Protein AF-A0A645J8S9-F1 (afdb_monomer_lite)

Structure (mmCIF, N/CA/C/O backbone):
data_AF-A0A645J8S9-F1
#
_entry.id   AF-A0A645J8S9-F1
#
loop_
_atom_site.group_PDB
_atom_site.id
_atom_site.type_symbol
_atom_site.label_atom_id
_atom_site.label_alt_id
_atom_site.label_comp_id
_atom_site.label_asym_id
_atom_site.label_entity_id
_atom_site.label_seq_id
_atom_site.pdbx_PDB_ins_code
_atom_site.Cartn_x
_atom_site.Cartn_y
_atom_site.Cartn_z
_atom_site.occupancy
_atom_site.B_iso_or_equiv
_atom_site.auth_seq_id
_atom_site.auth_comp_id
_atom_site.auth_asym_id
_atom_site.auth_atom_id
_atom_site.pdbx_PDB_model_num
ATOM 1 N N . MET A 1 1 ? 27.504 -17.599 -32.766 1.00 71.94 1 MET A N 1
ATOM 2 C CA . MET A 1 1 ? 26.890 -17.033 -31.546 1.00 71.94 1 MET A CA 1
A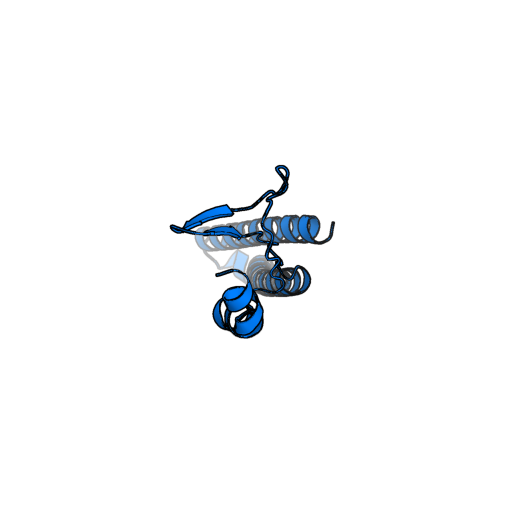TOM 3 C C . MET A 1 1 ? 26.518 -15.543 -31.628 1.00 71.94 1 MET A C 1
ATOM 5 O O . MET A 1 1 ? 25.329 -15.256 -31.605 1.00 71.94 1 MET A O 1
ATOM 9 N N . ARG A 1 2 ? 27.446 -14.566 -31.735 1.00 75.31 2 ARG A N 1
ATOM 10 C CA . ARG A 1 2 ? 27.079 -13.119 -31.719 1.00 75.31 2 ARG A CA 1
ATOM 11 C C . ARG A 1 2 ? 26.103 -12.720 -32.836 1.00 75.31 2 ARG A C 1
ATOM 13 O O . ARG A 1 2 ? 25.119 -12.031 -32.572 1.00 75.31 2 ARG A O 1
ATOM 20 N N . ASP A 1 3 ? 26.346 -13.176 -34.060 1.00 81.38 3 ASP A N 1
ATOM 21 C CA . ASP A 1 3 ? 25.482 -12.865 -35.208 1.00 81.38 3 ASP A CA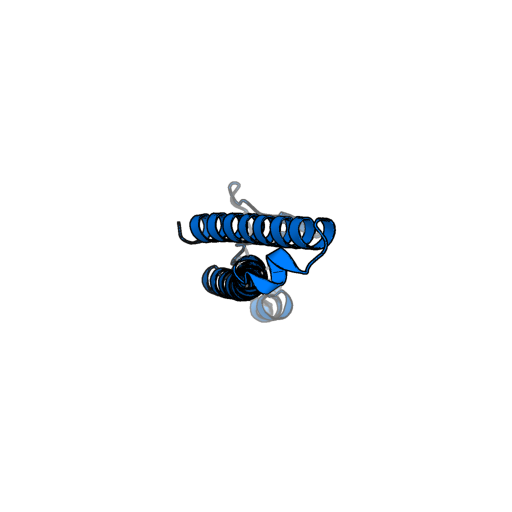 1
ATOM 22 C C . ASP A 1 3 ? 24.109 -13.537 -35.103 1.00 81.38 3 ASP A C 1
ATOM 24 O O . ASP A 1 3 ? 23.097 -12.949 -35.474 1.00 81.38 3 ASP A O 1
ATOM 28 N N . GLU A 1 4 ? 24.046 -14.735 -34.518 1.00 82.94 4 GLU A N 1
ATOM 29 C CA . GLU A 1 4 ? 22.789 -15.450 -34.263 1.00 82.94 4 GLU A CA 1
ATOM 30 C C . GLU A 1 4 ? 21.956 -14.767 -33.176 1.00 82.94 4 GLU A C 1
ATOM 32 O O . GLU A 1 4 ? 20.738 -14.656 -33.325 1.00 82.94 4 GLU A O 1
ATOM 37 N N . LEU A 1 5 ? 22.594 -14.260 -32.115 1.00 82.81 5 LEU A N 1
ATOM 38 C CA . LEU A 1 5 ? 21.927 -13.481 -31.068 1.00 82.81 5 LEU A CA 1
ATOM 39 C C . LEU A 1 5 ? 21.391 -12.154 -31.619 1.00 82.81 5 LEU A C 1
ATOM 41 O O . LEU A 1 5 ? 20.261 -11.777 -31.317 1.00 82.81 5 LEU A O 1
ATOM 45 N N . ASN A 1 6 ? 22.152 -11.477 -32.485 1.00 84.50 6 ASN A N 1
ATOM 46 C CA . ASN A 1 6 ? 21.685 -10.259 -33.151 1.00 84.50 6 ASN A CA 1
ATOM 47 C C . ASN A 1 6 ? 20.538 -10.536 -34.130 1.00 84.50 6 ASN A C 1
ATOM 49 O O . ASN A 1 6 ? 19.550 -9.802 -34.140 1.00 84.50 6 ASN A O 1
ATOM 53 N N . LYS A 1 7 ? 20.623 -11.618 -34.911 1.00 88.88 7 LYS A N 1
ATOM 54 C CA . LYS A 1 7 ? 19.572 -12.026 -35.853 1.00 88.88 7 LYS A CA 1
ATOM 55 C C . LYS A 1 7 ? 18.260 -12.369 -35.144 1.00 88.88 7 LYS A C 1
ATOM 57 O O . LYS A 1 7 ? 17.190 -12.065 -35.661 1.00 88.88 7 LYS A O 1
ATOM 62 N N . ASN A 1 8 ? 18.341 -12.959 -33.951 1.00 89.31 8 ASN A N 1
ATOM 63 C CA . ASN A 1 8 ? 17.182 -13.373 -33.157 1.00 89.31 8 ASN A CA 1
ATOM 64 C C . ASN A 1 8 ? 16.828 -12.400 -32.017 1.00 89.31 8 ASN A C 1
ATOM 66 O O . ASN A 1 8 ? 16.002 -12.726 -31.165 1.00 89.31 8 ASN A O 1
ATOM 70 N N . LYS A 1 9 ? 17.398 -11.187 -32.010 1.00 86.50 9 LYS A N 1
ATOM 71 C CA . LYS A 1 9 ? 17.230 -10.185 -30.942 1.00 86.50 9 LYS A CA 1
ATOM 72 C C . LYS A 1 9 ? 15.762 -9.887 -30.615 1.00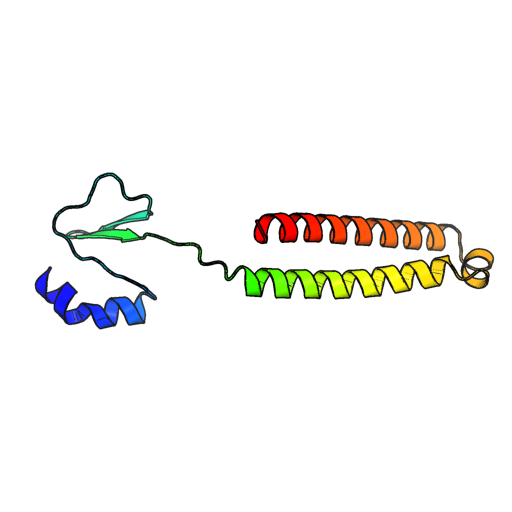 86.50 9 LYS A C 1
ATOM 74 O O . LYS A 1 9 ? 15.403 -9.731 -29.452 1.00 86.50 9 LYS A O 1
ATOM 79 N N . GLN A 1 10 ? 14.899 -9.862 -31.632 1.00 86.19 10 GLN A N 1
ATOM 80 C CA . GLN A 1 10 ? 13.461 -9.622 -31.463 1.00 86.19 10 GLN A CA 1
ATOM 81 C C . GLN A 1 10 ? 12.764 -10.710 -30.636 1.00 86.19 10 GLN A C 1
ATOM 83 O O . GLN A 1 10 ? 11.866 -10.402 -29.856 1.00 86.19 10 GLN A O 1
ATOM 88 N N . TYR A 1 11 ? 13.185 -11.970 -30.767 1.00 89.12 11 TYR A N 1
ATOM 89 C CA . TYR A 1 11 ? 12.637 -13.065 -29.969 1.00 89.12 11 TYR A CA 1
ATOM 90 C C . TYR A 1 11 ? 13.072 -12.962 -28.510 1.00 89.12 11 TYR A C 1
ATOM 92 O O . TYR A 1 11 ? 12.257 -13.196 -27.623 1.00 89.12 11 TYR A O 1
ATOM 100 N N . LEU A 1 12 ? 14.316 -12.546 -28.257 1.00 85.75 12 LEU A N 1
ATOM 101 C CA . LEU A 1 12 ? 14.815 -12.310 -26.900 1.00 85.75 12 LEU A CA 1
ATOM 102 C C . LEU A 1 12 ? 14.044 -11.178 -26.208 1.00 85.75 12 LEU A C 1
ATOM 104 O O . LEU A 1 12 ? 13.636 -11.336 -25.065 1.00 85.75 12 LEU A O 1
ATOM 108 N N . ILE A 1 13 ? 13.768 -10.082 -26.921 1.00 86.25 13 ILE A N 1
ATOM 109 C CA . ILE A 1 13 ? 12.937 -8.973 -26.423 1.00 86.25 13 ILE A CA 1
ATOM 110 C C . ILE A 1 13 ? 11.516 -9.459 -26.113 1.00 86.25 13 ILE A C 1
ATOM 112 O O . ILE A 1 13 ? 11.006 -9.249 -25.014 1.00 86.25 13 ILE A O 1
ATOM 116 N N . ARG A 1 14 ? 10.888 -10.159 -27.064 1.00 86.38 14 ARG A N 1
ATOM 117 C CA . ARG A 1 14 ? 9.486 -10.574 -26.955 1.00 86.38 14 ARG A CA 1
ATOM 118 C C . ARG A 1 14 ? 9.249 -11.647 -25.893 1.00 86.38 14 ARG A C 1
ATOM 120 O O . ARG A 1 14 ? 8.261 -11.562 -25.176 1.00 86.38 14 ARG A O 1
ATOM 127 N N . PHE A 1 15 ? 10.103 -12.667 -25.824 1.00 88.31 15 PHE A N 1
ATOM 128 C CA . PHE A 1 15 ? 9.923 -13.799 -24.907 1.00 88.31 15 PHE A CA 1
ATOM 129 C C . PHE A 1 15 ? 10.639 -13.613 -23.570 1.00 88.31 15 PHE A C 1
ATOM 131 O O . PHE A 1 15 ? 10.224 -14.201 -22.578 1.00 88.31 15 PHE A O 1
ATOM 138 N N . GLY A 1 16 ? 11.692 -12.796 -23.533 1.00 82.06 16 GLY A N 1
ATOM 139 C CA . GLY A 1 16 ? 12.396 -12.447 -22.302 1.00 82.06 16 GLY A CA 1
ATOM 140 C C . GLY A 1 16 ? 11.797 -11.252 -21.560 1.00 82.06 16 GLY A C 1
ATOM 141 O O . GLY A 1 16 ? 12.318 -10.908 -20.506 1.00 82.06 16 GLY A O 1
ATOM 142 N N . PHE A 1 17 ? 10.750 -10.611 -22.102 1.00 82.00 17 PHE A N 1
ATOM 143 C CA . PHE A 1 17 ? 10.158 -9.379 -21.559 1.00 82.00 17 PHE A CA 1
ATOM 144 C C . PHE A 1 17 ? 11.216 -8.295 -21.295 1.00 82.00 17 PHE A C 1
ATOM 146 O O . PHE A 1 17 ? 11.236 -7.653 -20.247 1.00 82.00 17 PHE A O 1
ATOM 153 N N . ILE A 1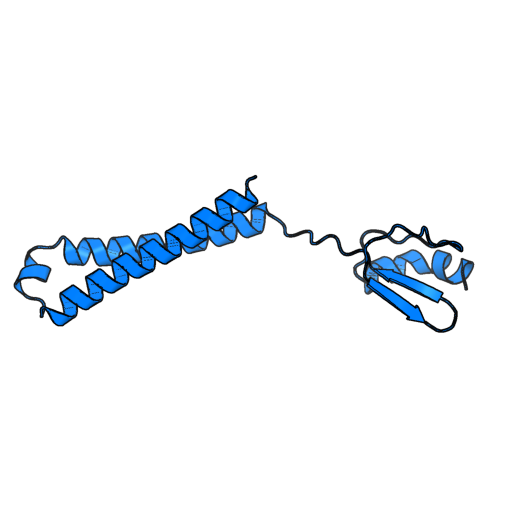 18 ? 12.138 -8.134 -22.247 1.00 84.06 18 ILE A N 1
ATOM 154 C CA . ILE A 1 18 ? 13.297 -7.253 -22.107 1.00 84.06 18 ILE A CA 1
ATOM 155 C C . ILE A 1 18 ? 13.012 -5.947 -22.842 1.00 84.06 18 ILE A C 1
ATOM 157 O O . ILE A 1 18 ? 12.846 -5.963 -24.058 1.00 84.06 18 ILE A O 1
ATOM 161 N N . ASP A 1 19 ? 13.034 -4.819 -22.134 1.00 80.88 19 ASP A N 1
ATOM 162 C CA . ASP A 1 19 ? 12.881 -3.495 -22.752 1.00 80.88 19 ASP A CA 1
ATOM 163 C C . ASP A 1 19 ? 14.047 -3.166 -23.700 1.00 80.88 19 ASP A C 1
ATOM 165 O O . ASP A 1 19 ? 13.846 -2.707 -24.823 1.00 80.88 19 ASP A O 1
ATOM 169 N N . ASN A 1 20 ? 15.283 -3.409 -23.251 1.00 80.75 20 ASN A N 1
ATOM 170 C CA . ASN A 1 20 ? 16.502 -3.147 -24.011 1.00 80.75 20 ASN A CA 1
ATOM 171 C C . ASN A 1 20 ? 17.534 -4.254 -23.803 1.00 80.75 20 ASN A C 1
ATOM 173 O O . ASN A 1 20 ? 17.804 -4.664 -22.678 1.00 80.75 20 ASN A O 1
ATOM 177 N N . ILE A 1 21 ? 18.146 -4.702 -24.900 1.00 85.38 21 ILE A N 1
ATOM 178 C CA . ILE A 1 21 ? 19.219 -5.700 -24.884 1.00 85.38 21 ILE A CA 1
ATOM 179 C C . ILE A 1 21 ? 20.436 -5.189 -25.659 1.00 85.38 21 ILE A C 1
ATOM 181 O O . ILE A 1 21 ? 20.341 -4.801 -26.833 1.00 85.38 21 ILE A O 1
ATOM 185 N N . GLU A 1 22 ? 21.586 -5.215 -24.990 1.00 83.50 22 GLU A N 1
ATOM 186 C CA . GLU A 1 22 ? 22.897 -4.870 -25.532 1.00 83.50 22 GLU A CA 1
ATOM 187 C C . GLU A 1 22 ? 23.769 -6.127 -25.592 1.00 83.50 22 GLU A C 1
ATOM 189 O O . GLU A 1 22 ? 23.905 -6.851 -24.610 1.00 83.50 22 GLU A O 1
ATOM 194 N N . ILE A 1 23 ? 24.338 -6.410 -26.767 1.00 85.31 23 ILE A N 1
ATOM 195 C CA . ILE A 1 23 ? 25.204 -7.572 -26.990 1.00 85.31 23 ILE A CA 1
ATOM 196 C C . ILE A 1 23 ? 26.609 -7.047 -27.278 1.00 85.31 23 ILE A C 1
ATOM 198 O O . ILE A 1 23 ? 26.873 -6.501 -28.355 1.00 85.31 23 ILE A O 1
ATOM 202 N N . SER A 1 24 ? 27.511 -7.235 -26.319 1.00 81.25 24 SER A N 1
ATOM 203 C CA . SER A 1 24 ? 28.905 -6.800 -26.389 1.00 81.25 24 SER A CA 1
ATOM 204 C C . SER A 1 24 ? 29.855 -7.974 -26.143 1.00 81.25 24 SER A C 1
ATOM 206 O O . SER A 1 24 ? 29.502 -8.949 -25.490 1.00 81.25 24 SER A O 1
ATOM 208 N N . SER A 1 25 ? 31.070 -7.880 -26.684 1.00 77.12 25 SER A N 1
ATOM 209 C CA . SER A 1 25 ? 32.182 -8.800 -26.397 1.00 77.12 25 SER A CA 1
ATOM 210 C C . SER A 1 25 ? 32.949 -8.420 -25.128 1.00 77.12 25 SER A C 1
ATOM 212 O O . SER A 1 25 ? 33.798 -9.179 -24.676 1.00 77.12 25 SER A O 1
ATOM 214 N N . THR A 1 26 ? 32.669 -7.237 -24.580 1.00 72.44 26 THR A N 1
ATOM 215 C CA . THR A 1 26 ? 33.330 -6.693 -23.397 1.00 72.44 26 THR A CA 1
ATOM 216 C C . THR A 1 26 ? 32.271 -6.145 -22.454 1.00 72.44 26 THR A C 1
ATOM 218 O O . THR A 1 26 ? 31.448 -5.321 -22.857 1.00 72.44 26 THR A O 1
ATOM 221 N N . ILE A 1 27 ? 32.313 -6.579 -21.199 1.00 67.81 27 ILE A N 1
ATOM 222 C CA . ILE A 1 27 ? 31.456 -6.069 -20.129 1.00 67.81 27 ILE A CA 1
ATOM 223 C C . ILE A 1 27 ? 32.169 -4.900 -19.446 1.00 67.81 27 ILE A C 1
ATOM 225 O O . ILE A 1 27 ? 33.345 -5.004 -19.086 1.00 67.81 27 ILE A O 1
ATOM 229 N N . SER A 1 28 ? 31.473 -3.778 -19.251 1.00 63.62 28 SER A N 1
ATOM 230 C CA . SER A 1 28 ? 32.001 -2.695 -18.421 1.00 63.62 28 SER A CA 1
ATOM 231 C C . SER A 1 28 ? 31.901 -3.100 -16.942 1.00 63.62 28 SER A C 1
ATOM 233 O O . SER A 1 28 ? 30.873 -3.586 -16.479 1.00 63.62 28 SER A O 1
ATOM 235 N N . LYS A 1 29 ? 32.987 -2.932 -16.176 1.00 57.50 29 LYS A N 1
ATOM 236 C CA . LYS A 1 29 ? 33.097 -3.396 -14.773 1.00 57.50 29 LYS A CA 1
ATOM 237 C C . LYS A 1 29 ? 32.160 -2.692 -13.772 1.00 57.50 29 LYS A C 1
ATOM 239 O O . LYS A 1 29 ? 32.176 -3.047 -12.603 1.00 57.50 29 LYS A O 1
ATOM 244 N N . ASN A 1 30 ? 31.363 -1.715 -14.209 1.00 61.75 30 ASN A N 1
ATOM 245 C CA . ASN A 1 30 ? 30.528 -0.865 -13.349 1.00 61.75 30 ASN A CA 1
ATOM 246 C C . ASN A 1 30 ? 29.026 -1.015 -13.644 1.00 61.75 30 ASN A C 1
ATOM 248 O O . ASN A 1 30 ? 28.285 -0.036 -13.589 1.00 61.75 30 ASN A O 1
ATOM 252 N N . ILE A 1 31 ? 28.568 -2.218 -13.991 1.00 68.00 31 ILE A N 1
ATOM 253 C CA . ILE A 1 31 ? 27.138 -2.489 -14.171 1.00 68.00 31 ILE A CA 1
ATOM 254 C C . ILE A 1 31 ? 26.599 -3.124 -12.887 1.00 68.00 31 ILE A C 1
ATOM 256 O O . ILE A 1 31 ? 26.978 -4.239 -12.534 1.00 68.00 31 ILE A O 1
ATOM 260 N N . ASN A 1 32 ? 25.702 -2.416 -12.198 1.00 67.56 32 ASN A N 1
ATOM 261 C CA . ASN A 1 32 ? 24.926 -2.972 -11.091 1.00 67.56 32 ASN A CA 1
ATOM 262 C C . ASN A 1 32 ? 23.752 -3.777 -11.664 1.00 67.56 32 ASN A C 1
ATOM 264 O O . ASN A 1 32 ? 22.809 -3.206 -12.207 1.00 67.56 32 ASN A O 1
ATOM 268 N N . GLY A 1 33 ? 23.818 -5.101 -11.554 1.00 75.62 33 GLY A N 1
ATOM 269 C CA . GLY A 1 33 ? 22.790 -6.014 -12.045 1.00 75.62 33 GLY A CA 1
ATOM 270 C C . GLY A 1 33 ? 23.033 -7.445 -11.577 1.00 75.62 33 GLY A C 1
ATOM 271 O O . GLY A 1 33 ? 24.021 -7.734 -10.900 1.00 75.62 33 GLY A O 1
ATOM 272 N N . TYR A 1 34 ? 22.127 -8.349 -11.935 1.00 77.75 34 TYR A N 1
ATOM 273 C CA . TYR A 1 34 ? 22.307 -9.778 -11.694 1.00 77.75 34 TYR A CA 1
ATOM 274 C C . TYR A 1 34 ? 23.139 -10.390 -12.819 1.00 77.75 34 TYR A C 1
ATOM 276 O O . TYR A 1 34 ? 22.829 -10.203 -13.995 1.00 77.75 34 TYR A O 1
ATOM 284 N N . PHE A 1 35 ? 24.175 -11.142 -12.456 1.00 77.19 35 PHE A N 1
ATOM 285 C CA . PHE A 1 35 ? 25.050 -11.827 -13.402 1.00 77.19 35 PHE A CA 1
ATOM 286 C C . PHE A 1 35 ? 24.664 -13.302 -13.494 1.00 77.19 35 PHE A C 1
ATOM 288 O O . PHE A 1 35 ? 24.594 -13.996 -12.479 1.00 77.19 35 PHE A O 1
ATOM 295 N N . ALA A 1 36 ? 24.447 -13.784 -14.712 1.00 78.12 36 ALA A N 1
ATOM 296 C CA . ALA A 1 36 ? 24.267 -15.195 -15.013 1.00 78.12 36 ALA A CA 1
ATOM 297 C C . ALA A 1 36 ? 25.262 -15.602 -16.103 1.00 78.12 36 ALA A C 1
ATOM 299 O O . ALA A 1 36 ? 25.360 -14.948 -17.138 1.00 78.12 36 ALA A O 1
ATOM 300 N N . SER A 1 37 ? 26.002 -16.685 -15.876 1.00 74.94 37 SER A N 1
ATOM 301 C CA . SER A 1 37 ? 26.910 -17.253 -16.874 1.00 74.94 37 SER A CA 1
ATOM 302 C C . SER A 1 37 ? 26.282 -18.506 -17.474 1.00 74.94 37 SER A C 1
ATOM 304 O O . SER A 1 37 ? 25.792 -19.378 -16.756 1.00 74.94 37 SER A O 1
ATOM 306 N N . ILE A 1 38 ? 26.278 -18.576 -18.798 1.00 75.81 38 ILE A N 1
ATOM 307 C CA . ILE A 1 38 ? 25.928 -19.752 -19.592 1.00 75.81 38 ILE A CA 1
ATOM 308 C C . ILE A 1 38 ? 27.176 -20.088 -20.413 1.00 75.81 38 ILE A C 1
ATOM 310 O O . ILE A 1 38 ? 27.935 -19.189 -20.747 1.00 75.81 38 ILE A O 1
ATOM 314 N N . LEU A 1 39 ? 27.405 -21.366 -20.729 1.00 76.06 39 LEU A N 1
ATOM 315 C CA . LEU A 1 39 ? 28.663 -21.900 -21.282 1.00 76.06 39 LEU A CA 1
ATOM 316 C C . LEU A 1 39 ? 29.488 -20.944 -22.168 1.00 76.06 39 LEU A C 1
ATOM 318 O O . LEU A 1 39 ? 30.676 -20.771 -21.920 1.00 76.06 39 LEU A O 1
ATOM 322 N N . GLU A 1 40 ? 28.878 -20.338 -23.188 1.00 77.44 40 GLU A N 1
ATOM 323 C CA . GLU A 1 40 ? 29.574 -19.463 -24.144 1.00 77.44 40 GLU A CA 1
ATOM 324 C C . GLU A 1 40 ? 29.194 -17.974 -24.018 1.00 77.44 40 GLU A C 1
ATOM 326 O O . GLU A 1 40 ? 29.667 -17.155 -24.805 1.00 77.44 40 GLU A O 1
ATOM 331 N N . ALA A 1 41 ? 28.351 -17.600 -23.048 1.00 77.06 41 ALA A N 1
ATOM 332 C CA . ALA A 1 41 ? 27.797 -16.255 -22.911 1.00 77.06 41 ALA A CA 1
ATOM 333 C C . ALA A 1 41 ? 27.613 -15.816 -21.450 1.00 77.06 41 ALA A C 1
ATOM 335 O O . ALA A 1 41 ? 27.047 -16.529 -20.624 1.00 77.06 41 ALA A O 1
ATOM 336 N N . GLU A 1 42 ? 27.979 -14.573 -21.156 1.00 76.94 42 GLU A N 1
ATOM 337 C CA . GLU A 1 42 ? 27.621 -13.910 -19.903 1.00 76.94 42 GLU A CA 1
ATOM 338 C C . GLU A 1 42 ? 26.402 -13.008 -20.128 1.00 76.94 42 GLU A C 1
ATOM 340 O O . GLU A 1 42 ? 26.364 -12.204 -21.060 1.00 76.94 42 GLU A O 1
ATOM 345 N N . ILE A 1 43 ? 25.387 -13.163 -19.280 1.00 81.31 43 ILE A N 1
ATOM 346 C CA . ILE A 1 43 ? 24.152 -12.383 -19.289 1.00 81.31 43 ILE A CA 1
ATOM 347 C C . ILE A 1 43 ? 24.144 -11.493 -18.054 1.00 81.31 43 ILE A C 1
ATOM 349 O O . ILE A 1 43 ? 24.305 -11.964 -16.927 1.00 81.31 43 ILE A O 1
ATOM 353 N N . ILE A 1 44 ? 23.901 -10.204 -18.273 1.00 82.12 44 ILE A N 1
ATOM 354 C CA . ILE A 1 44 ? 23.695 -9.235 -17.203 1.00 82.12 44 ILE A CA 1
ATOM 355 C C . ILE A 1 44 ? 22.253 -8.770 -17.273 1.00 82.12 44 ILE A C 1
ATOM 357 O O . ILE A 1 44 ? 21.821 -8.184 -18.265 1.00 82.12 44 ILE A O 1
ATOM 361 N N . ILE A 1 45 ? 21.508 -9.044 -16.211 1.00 79.75 45 ILE A N 1
ATOM 362 C CA . ILE A 1 45 ? 20.136 -8.590 -16.055 1.00 79.75 45 ILE A CA 1
ATOM 363 C C . ILE A 1 45 ? 20.180 -7.316 -15.223 1.00 79.75 45 ILE A C 1
ATOM 365 O O . ILE A 1 45 ? 20.399 -7.347 -14.010 1.00 79.75 45 ILE A O 1
ATOM 369 N N . ILE A 1 46 ? 19.972 -6.190 -15.896 1.00 79.69 46 ILE A N 1
ATOM 370 C CA . ILE A 1 46 ? 19.750 -4.904 -15.246 1.00 79.69 46 ILE A CA 1
ATOM 371 C C . ILE A 1 46 ? 18.247 -4.794 -15.029 1.00 79.69 46 ILE A C 1
ATOM 373 O O . ILE A 1 46 ? 17.480 -4.708 -15.987 1.00 79.69 46 ILE A O 1
ATOM 377 N N . HIS A 1 47 ? 17.827 -4.852 -13.771 1.00 67.00 47 HIS A N 1
ATOM 378 C CA . HIS A 1 47 ? 16.437 -4.633 -13.420 1.00 67.00 47 HIS A CA 1
ATOM 379 C C . HIS A 1 47 ? 16.273 -3.187 -12.973 1.00 67.00 47 HIS A C 1
ATOM 381 O O . HIS A 1 47 ? 16.731 -2.805 -11.897 1.00 67.00 47 HIS A O 1
ATOM 387 N N . ASP A 1 48 ? 15.622 -2.393 -13.813 1.00 64.75 48 ASP A N 1
ATOM 388 C CA . ASP A 1 48 ? 14.983 -1.176 -13.346 1.00 64.75 48 ASP A CA 1
ATOM 389 C C . ASP A 1 48 ? 13.653 -1.607 -12.725 1.00 64.75 48 ASP A C 1
ATOM 391 O O . ASP A 1 48 ? 12.783 -2.141 -13.423 1.00 64.75 48 ASP A O 1
ATOM 395 N N . ILE A 1 49 ? 13.515 -1.458 -11.405 1.00 57.81 49 ILE A N 1
ATOM 396 C CA . ILE A 1 49 ? 12.227 -1.640 -10.737 1.00 57.81 49 ILE A CA 1
ATOM 397 C C . ILE A 1 49 ? 11.368 -0.454 -11.177 1.00 57.81 49 ILE A C 1
ATOM 399 O O . ILE A 1 49 ? 11.238 0.540 -10.465 1.00 57.81 49 ILE A O 1
ATOM 403 N N . LYS A 1 50 ? 10.770 -0.549 -12.365 1.00 60.50 50 LYS A N 1
ATOM 404 C CA . LYS A 1 50 ? 9.726 0.370 -12.812 1.00 60.50 50 LYS A CA 1
ATOM 405 C C . LYS A 1 50 ? 8.452 0.051 -12.035 1.00 60.50 50 LYS A C 1
ATOM 407 O O . LYS A 1 50 ? 7.492 -0.485 -12.581 1.00 60.50 50 LYS A O 1
ATOM 412 N N . ILE A 1 51 ? 8.446 0.336 -10.732 1.00 63.47 51 ILE A N 1
ATOM 413 C CA . ILE A 1 51 ? 7.185 0.530 -10.021 1.00 63.47 51 ILE A CA 1
ATOM 414 C C . ILE A 1 51 ? 6.533 1.719 -10.712 1.00 63.47 51 ILE A C 1
ATOM 416 O O . ILE A 1 51 ? 7.103 2.811 -10.735 1.00 63.47 51 ILE A O 1
ATOM 420 N N . ASN A 1 52 ? 5.363 1.505 -11.311 1.00 76.75 52 ASN A N 1
ATOM 421 C CA . ASN A 1 52 ? 4.544 2.619 -11.746 1.00 76.75 52 ASN A CA 1
ATOM 422 C C . ASN A 1 52 ? 4.067 3.341 -10.478 1.00 76.75 52 ASN A C 1
ATOM 424 O O . ASN A 1 52 ? 3.103 2.933 -9.832 1.00 76.75 52 ASN A O 1
ATOM 428 N N . VAL A 1 53 ? 4.820 4.370 -10.086 1.00 80.69 53 VAL A N 1
ATOM 429 C CA . VAL A 1 53 ? 4.592 5.141 -8.862 1.00 80.69 53 VAL A CA 1
ATOM 430 C C . VAL A 1 53 ? 3.185 5.736 -8.863 1.00 80.69 53 VAL A C 1
ATOM 432 O O . VAL A 1 53 ? 2.531 5.748 -7.825 1.00 80.69 53 VAL A O 1
ATOM 435 N N . GLU A 1 54 ? 2.673 6.143 -10.026 1.00 82.50 54 GLU A N 1
ATOM 436 C CA . GLU A 1 54 ? 1.313 6.664 -10.159 1.00 82.50 54 GLU A CA 1
ATOM 437 C C . GLU A 1 54 ? 0.261 5.585 -9.871 1.00 82.50 54 GLU A C 1
ATOM 439 O O . GLU A 1 54 ? -0.658 5.823 -9.087 1.00 82.50 54 GLU A O 1
ATOM 444 N N . GLU A 1 55 ? 0.408 4.382 -10.436 1.00 85.50 55 GLU A N 1
ATOM 445 C CA . GLU A 1 55 ? -0.500 3.257 -10.157 1.00 85.50 55 GLU A CA 1
ATOM 446 C C . GLU A 1 55 ? -0.454 2.829 -8.687 1.00 85.50 55 GLU A C 1
ATOM 448 O O . GLU A 1 55 ? -1.501 2.576 -8.081 1.00 85.50 55 GLU A O 1
ATOM 453 N N . GLU A 1 56 ? 0.737 2.785 -8.088 1.00 85.38 56 GLU A N 1
ATOM 454 C CA . GLU A 1 56 ? 0.893 2.434 -6.677 1.00 85.38 56 GLU A CA 1
ATOM 455 C C . GLU A 1 56 ? 0.264 3.507 -5.774 1.00 85.38 56 GLU A C 1
ATOM 457 O O . GLU A 1 56 ? -0.477 3.174 -4.849 1.00 85.38 56 GLU A O 1
ATOM 462 N N . ILE A 1 57 ? 0.445 4.797 -6.078 1.00 87.62 57 ILE A N 1
ATOM 463 C CA . ILE A 1 57 ? -0.228 5.890 -5.359 1.00 87.62 57 ILE A CA 1
ATOM 464 C C . ILE A 1 57 ? -1.751 5.778 -5.500 1.00 87.62 57 ILE A C 1
ATOM 466 O O . ILE A 1 57 ? -2.465 5.938 -4.508 1.00 87.62 57 ILE A O 1
ATOM 470 N N . VAL A 1 58 ? -2.275 5.483 -6.695 1.00 90.62 58 VAL A N 1
ATOM 471 C CA . VAL A 1 58 ? -3.720 5.301 -6.919 1.00 90.62 58 VAL A CA 1
ATOM 472 C C . VAL A 1 58 ? -4.265 4.143 -6.084 1.00 90.62 58 VAL A C 1
ATOM 474 O O . VAL A 1 58 ? -5.311 4.277 -5.442 1.00 90.62 58 VAL A O 1
ATOM 477 N N . ARG A 1 59 ? -3.550 3.015 -6.036 1.00 90.31 59 ARG A N 1
ATOM 478 C CA . ARG A 1 59 ? -3.925 1.869 -5.204 1.00 90.31 59 ARG A CA 1
ATOM 479 C C . ARG A 1 59 ? -3.929 2.228 -3.718 1.00 90.31 59 ARG A C 1
ATOM 481 O O . ARG A 1 59 ? -4.908 1.936 -3.032 1.00 90.31 59 ARG A O 1
ATOM 488 N N . LEU A 1 60 ? -2.874 2.884 -3.233 1.00 90.81 60 LEU A N 1
ATOM 489 C CA . LEU A 1 60 ? -2.754 3.290 -1.831 1.00 90.81 60 LEU A CA 1
ATOM 490 C C . LEU A 1 60 ? -3.837 4.307 -1.437 1.00 90.81 60 LEU A C 1
ATOM 492 O O . LEU A 1 60 ? -4.404 4.191 -0.353 1.00 90.81 60 LEU A O 1
ATOM 496 N N . LYS A 1 61 ? -4.193 5.250 -2.322 1.00 91.56 61 LYS A N 1
ATOM 497 C CA . LYS A 1 61 ? -5.318 6.182 -2.115 1.00 91.56 61 LYS A CA 1
ATOM 498 C C . LYS A 1 61 ? -6.652 5.445 -1.990 1.00 91.56 61 LYS A C 1
ATOM 500 O O . LYS A 1 61 ? -7.405 5.712 -1.063 1.00 91.56 61 LYS A O 1
ATOM 505 N N . LYS A 1 62 ? -6.903 4.443 -2.837 1.00 93.81 62 LYS A N 1
ATOM 506 C CA . LYS A 1 62 ? -8.119 3.618 -2.747 1.00 93.81 62 LYS A CA 1
ATOM 507 C C . LYS A 1 62 ? -8.207 2.830 -1.437 1.00 93.81 62 LYS A C 1
ATOM 509 O O . LYS A 1 62 ? -9.302 2.597 -0.927 1.00 93.81 62 LYS A O 1
ATOM 514 N N . ASP A 1 63 ? -7.075 2.383 -0.904 1.00 91.88 63 ASP A N 1
ATOM 515 C CA . ASP A 1 63 ? -7.044 1.706 0.392 1.00 91.88 63 ASP A CA 1
ATOM 516 C C . ASP A 1 63 ? -7.247 2.691 1.556 1.00 91.88 63 ASP A C 1
ATOM 518 O O . ASP A 1 63 ? -7.941 2.347 2.513 1.00 91.88 63 ASP A O 1
ATOM 522 N N . ILE A 1 64 ? -6.762 3.935 1.438 1.00 93.44 64 ILE A N 1
ATOM 523 C CA . ILE A 1 64 ? -7.117 5.023 2.364 1.00 93.44 64 ILE A CA 1
ATOM 524 C C . ILE A 1 64 ? -8.626 5.289 2.344 1.00 93.44 64 ILE A C 1
ATOM 526 O O . ILE A 1 64 ? -9.223 5.353 3.414 1.00 93.44 64 ILE A O 1
ATOM 530 N N . ASP A 1 65 ? -9.260 5.373 1.171 1.00 94.25 65 ASP A N 1
ATOM 531 C CA . ASP A 1 65 ? -10.702 5.647 1.068 1.00 94.25 65 ASP A CA 1
ATOM 532 C C . ASP A 1 65 ? -11.546 4.587 1.799 1.00 94.25 65 ASP A C 1
ATOM 534 O O . ASP A 1 65 ? -12.532 4.902 2.472 1.00 94.25 65 ASP A O 1
ATOM 538 N N . LYS A 1 66 ? -11.143 3.311 1.716 1.00 94.06 66 LYS A N 1
ATOM 539 C CA . LYS A 1 66 ? -11.790 2.226 2.471 1.00 94.06 66 LYS A CA 1
ATOM 540 C C . LYS A 1 66 ? -11.614 2.414 3.974 1.00 94.06 66 LYS A C 1
ATOM 542 O O . LYS A 1 66 ? -12.593 2.304 4.709 1.00 94.06 66 LYS A O 1
ATOM 547 N N . LEU A 1 67 ? -10.393 2.703 4.427 1.00 92.44 67 LEU A N 1
ATOM 548 C CA . LEU A 1 67 ? -10.116 2.948 5.844 1.00 92.44 67 LEU A CA 1
ATOM 549 C C . LEU A 1 67 ? -10.914 4.147 6.364 1.00 92.44 67 LEU A C 1
ATOM 551 O O . LEU A 1 67 ? -11.477 4.066 7.449 1.00 92.44 67 LEU A O 1
ATOM 555 N N . ASP A 1 68 ? -11.042 5.212 5.573 1.00 91.88 68 ASP A N 1
ATOM 556 C CA . ASP A 1 68 ? -11.833 6.389 5.931 1.00 91.88 68 ASP A CA 1
ATOM 557 C C . ASP A 1 68 ? -13.317 6.075 6.091 1.00 91.88 68 ASP A C 1
ATOM 559 O O . ASP A 1 68 ? -13.952 6.565 7.026 1.00 91.88 68 ASP A O 1
ATOM 563 N N . SER A 1 69 ? -13.867 5.204 5.241 1.00 94.38 69 SER A N 1
ATOM 564 C CA . SER A 1 69 ? -15.257 4.763 5.379 1.00 94.38 69 SER A CA 1
ATOM 565 C C . SER A 1 69 ? -15.503 3.976 6.673 1.00 94.38 69 SER A C 1
ATOM 567 O O . SER A 1 69 ? -16.519 4.186 7.341 1.00 94.38 69 SER A O 1
ATOM 569 N N . GLU A 1 70 ? -14.555 3.125 7.074 1.00 92.00 70 GLU A N 1
ATOM 570 C CA . GLU A 1 70 ? -14.643 2.363 8.323 1.00 92.00 70 GLU A CA 1
ATOM 571 C C . GLU A 1 70 ? -14.447 3.273 9.544 1.00 92.00 70 GLU A C 1
ATOM 573 O O . GLU A 1 70 ? -15.221 3.193 10.498 1.00 92.00 70 GLU A O 1
ATOM 578 N N . ILE A 1 71 ? -13.490 4.210 9.498 1.00 91.38 71 ILE A N 1
ATOM 579 C CA . ILE A 1 71 ? -13.282 5.209 10.559 1.00 91.38 71 ILE A CA 1
ATOM 580 C C . ILE A 1 71 ? -14.547 6.045 10.755 1.00 91.38 71 ILE A C 1
ATOM 582 O O . ILE A 1 71 ? -15.020 6.166 11.884 1.00 91.38 71 ILE A O 1
ATOM 586 N N . ALA A 1 72 ? -15.136 6.565 9.674 1.00 91.62 72 ALA A N 1
ATOM 587 C CA . ALA A 1 72 ? -16.362 7.358 9.732 1.00 91.62 72 ALA A CA 1
ATOM 588 C C . ALA A 1 72 ? -17.533 6.565 10.331 1.00 91.62 72 ALA A C 1
ATOM 590 O O . ALA A 1 72 ? -18.342 7.113 11.085 1.00 91.62 72 ALA A O 1
ATOM 591 N N . ARG A 1 73 ? -17.618 5.260 10.045 1.00 90.31 73 ARG A N 1
ATOM 592 C CA . ARG A 1 73 ? -18.622 4.376 10.641 1.00 90.31 73 ARG A CA 1
ATOM 593 C C . ARG A 1 73 ? -18.404 4.210 12.147 1.00 90.31 73 ARG A C 1
ATOM 595 O O . ARG A 1 73 ? -19.358 4.393 12.907 1.00 90.31 73 ARG A O 1
ATOM 602 N N . CYS A 1 74 ? -17.178 3.914 12.578 1.00 88.38 74 CYS A N 1
ATOM 603 C CA . CYS A 1 74 ? -16.835 3.774 13.996 1.00 88.38 74 CYS A CA 1
ATOM 604 C C . CYS A 1 74 ? -17.067 5.086 14.762 1.00 88.38 74 CYS A C 1
ATOM 606 O O . CYS A 1 74 ? -17.689 5.094 15.824 1.00 88.38 74 CYS A O 1
ATOM 608 N N . GLU A 1 75 ? -16.620 6.215 14.212 1.00 87.19 75 GLU A N 1
ATOM 609 C CA . GLU A 1 75 ? -16.809 7.539 14.811 1.00 87.19 75 GLU A CA 1
ATOM 610 C C . GLU A 1 75 ? -18.282 7.938 14.862 1.00 87.19 75 GLU A C 1
ATOM 612 O O . GLU A 1 75 ? -18.734 8.449 15.882 1.00 87.19 75 GLU A O 1
ATOM 617 N N . GLY A 1 76 ? -19.063 7.639 13.821 1.00 89.25 76 GLY A N 1
ATOM 618 C CA . GLY A 1 76 ? -20.508 7.866 13.820 1.00 89.25 76 GLY A CA 1
ATOM 619 C C . GLY A 1 76 ? -21.234 7.061 14.902 1.00 89.25 76 GLY A C 1
ATOM 620 O O . GLY A 1 76 ? -22.157 7.568 15.542 1.00 89.25 76 GLY A O 1
ATOM 621 N N . MET A 1 77 ? -20.795 5.824 15.161 1.00 85.00 77 MET A N 1
ATOM 622 C CA . MET A 1 77 ? -21.312 5.016 16.269 1.00 85.00 77 MET A CA 1
ATOM 623 C C . MET A 1 77 ? -20.910 5.602 17.627 1.00 85.00 77 MET A C 1
ATOM 625 O O . MET A 1 77 ? -21.760 5.733 18.504 1.00 85.00 77 MET A O 1
ATOM 629 N N . LEU A 1 78 ? -19.651 6.013 17.790 1.00 84.50 78 LEU A N 1
ATOM 630 C CA . LEU A 1 78 ? -19.134 6.591 19.035 1.00 84.50 78 LEU A CA 1
ATOM 631 C C . LEU A 1 78 ? -19.669 7.999 19.332 1.00 84.50 78 LEU A C 1
ATOM 633 O O . LEU A 1 78 ? -19.775 8.366 20.497 1.00 84.50 78 LEU A O 1
ATOM 637 N N . ALA A 1 79 ? -20.034 8.775 18.312 1.00 87.12 79 ALA A N 1
ATOM 638 C CA . ALA A 1 79 ? -20.634 10.100 18.458 1.00 87.12 79 ALA A CA 1
ATOM 639 C C . ALA A 1 79 ? -22.129 10.039 18.809 1.00 87.12 79 ALA A C 1
ATOM 641 O O . ALA A 1 79 ? -22.697 11.035 19.257 1.00 87.12 79 ALA A O 1
ATOM 642 N N . ASN A 1 80 ? -22.789 8.891 18.613 1.00 89.62 80 ASN A N 1
ATOM 643 C CA . ASN A 1 80 ? -24.209 8.743 18.902 1.00 89.62 80 ASN A CA 1
ATOM 644 C C . ASN A 1 80 ? -24.445 8.546 20.415 1.00 89.62 80 ASN A C 1
ATOM 646 O O . ASN A 1 80 ? -24.111 7.487 20.959 1.00 89.62 80 ASN A O 1
ATOM 650 N N . PRO A 1 81 ? -25.103 9.494 21.108 1.00 83.56 81 PRO A N 1
ATOM 651 C CA . PRO A 1 81 ? -25.329 9.401 22.550 1.00 83.56 81 PRO A CA 1
ATOM 652 C C . PRO A 1 81 ? -26.197 8.196 22.944 1.00 83.56 81 PRO A C 1
ATOM 654 O O . PRO A 1 81 ? -26.012 7.639 24.022 1.00 83.56 81 PRO A O 1
ATOM 657 N N . ASN A 1 82 ? -27.089 7.722 22.064 1.00 84.75 82 ASN A N 1
ATOM 658 C CA . ASN A 1 82 ? -27.869 6.505 22.316 1.00 84.75 82 ASN A CA 1
ATOM 659 C C . ASN A 1 82 ? -27.009 5.237 22.280 1.00 84.75 82 ASN A C 1
ATOM 661 O O . ASN A 1 82 ? -27.325 4.273 22.974 1.00 84.75 82 ASN A O 1
ATOM 665 N N . PHE A 1 83 ? -25.946 5.221 21.472 1.00 83.06 83 PHE A N 1
ATOM 666 C CA . PHE A 1 83 ? -25.004 4.107 21.431 1.00 83.06 83 PHE A CA 1
ATOM 667 C C . PHE A 1 83 ? -24.136 4.110 22.688 1.00 83.06 83 PHE A C 1
ATOM 669 O O . PHE A 1 83 ? -24.047 3.086 23.352 1.00 83.06 83 PHE A O 1
ATOM 676 N N . LEU A 1 84 ? -23.604 5.270 23.084 1.00 81.50 84 LEU A N 1
ATOM 677 C CA . LEU A 1 84 ? -22.837 5.411 24.326 1.00 81.50 84 LEU A CA 1
ATOM 678 C C . LEU A 1 84 ? -23.653 5.053 25.578 1.00 81.50 84 LEU A C 1
ATOM 680 O O . LEU A 1 84 ? -23.117 4.456 26.502 1.00 81.50 84 LEU A O 1
ATOM 684 N N . ALA A 1 85 ? -24.946 5.391 25.604 1.00 81.69 85 ALA A N 1
ATOM 685 C CA . ALA A 1 85 ? -25.807 5.140 26.758 1.00 81.69 85 ALA A CA 1
ATOM 686 C C . ALA A 1 85 ? -26.350 3.701 26.843 1.00 81.69 85 ALA A C 1
ATOM 688 O O . ALA A 1 85 ? -26.718 3.259 27.929 1.00 81.69 85 ALA A O 1
ATOM 689 N N . LYS A 1 86 ? -26.462 2.978 25.716 1.00 85.31 86 LYS A N 1
ATOM 690 C CA . LYS A 1 86 ? -27.076 1.633 25.667 1.00 85.31 86 LYS A CA 1
ATOM 691 C C . LYS A 1 86 ? -26.101 0.504 25.351 1.00 85.31 86 LYS A C 1
ATOM 693 O O . LYS A 1 86 ? -26.437 -0.658 25.580 1.00 85.31 86 LYS A O 1
ATOM 698 N N . ALA A 1 87 ? -24.942 0.798 24.769 1.00 83.62 87 ALA A N 1
ATOM 699 C CA . ALA A 1 87 ? -23.966 -0.227 24.436 1.00 83.62 87 ALA A CA 1
ATOM 700 C C . ALA A 1 87 ? -23.160 -0.636 25.683 1.00 83.62 87 ALA A C 1
ATOM 702 O O . ALA A 1 87 ? -22.809 0.218 26.494 1.00 83.62 87 ALA A O 1
ATOM 703 N N . PRO A 1 88 ? -22.815 -1.928 25.830 1.00 87.44 88 PRO A N 1
ATOM 704 C CA . PRO A 1 88 ? -21.883 -2.377 26.859 1.00 87.44 88 PRO A CA 1
ATOM 705 C C . PRO A 1 88 ? -20.526 -1.670 26.728 1.00 87.44 88 PRO A C 1
ATOM 707 O O . PRO A 1 88 ? -20.037 -1.499 25.609 1.00 87.44 88 PRO A O 1
ATOM 710 N N . GLU A 1 89 ? -19.872 -1.355 27.849 1.00 85.94 89 GLU A N 1
ATOM 711 C CA . GLU A 1 89 ? -18.545 -0.711 27.867 1.00 85.94 89 GLU A CA 1
ATOM 712 C C . GLU A 1 89 ? -17.509 -1.465 27.024 1.00 85.94 89 GLU A C 1
ATOM 714 O O . GLU A 1 89 ? -16.755 -0.847 26.275 1.00 85.94 89 GLU A O 1
ATOM 719 N N . ALA A 1 90 ? -17.539 -2.802 27.048 1.00 88.31 90 ALA A N 1
ATOM 720 C CA . ALA A 1 90 ? -16.678 -3.638 26.213 1.00 88.3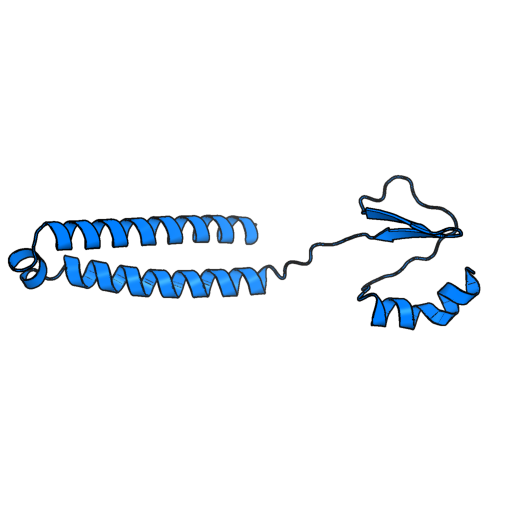1 90 ALA A CA 1
ATOM 721 C C . ALA A 1 90 ? -16.867 -3.365 24.709 1.00 88.31 90 ALA A C 1
ATOM 723 O O . ALA A 1 90 ? -15.897 -3.319 23.960 1.00 88.31 90 ALA A O 1
ATOM 724 N N . LYS A 1 91 ? -18.106 -3.128 24.254 1.00 85.06 91 LYS A N 1
ATOM 725 C CA . LYS A 1 91 ? -18.390 -2.785 22.852 1.00 85.06 91 LYS A CA 1
ATOM 726 C C . LYS A 1 91 ? -17.884 -1.388 22.494 1.00 85.06 91 LYS A C 1
ATOM 728 O O . LYS A 1 91 ? -17.389 -1.203 21.390 1.00 85.06 91 LYS A O 1
ATOM 733 N N . ILE A 1 92 ? -17.997 -0.427 23.410 1.00 86.50 92 ILE A N 1
ATOM 734 C CA . ILE A 1 92 ? -17.502 0.944 23.210 1.00 86.50 92 ILE A CA 1
ATOM 735 C C . ILE A 1 92 ? -15.969 0.955 23.152 1.00 86.50 92 ILE A C 1
ATOM 737 O O . ILE A 1 92 ? -15.400 1.624 22.293 1.00 86.50 92 ILE A O 1
ATOM 741 N N . ALA A 1 93 ? -15.304 0.196 24.027 1.00 88.25 93 ALA A N 1
ATOM 742 C CA . ALA A 1 93 ? -13.850 0.053 24.033 1.00 88.25 93 ALA A CA 1
ATOM 743 C C . ALA A 1 93 ? -13.336 -0.577 22.729 1.00 88.25 93 ALA A C 1
ATOM 745 O O . ALA A 1 93 ? -12.450 -0.010 22.098 1.00 88.25 93 ALA A O 1
ATOM 746 N N . ILE A 1 94 ? -13.958 -1.674 22.277 1.00 88.94 94 ILE A N 1
ATOM 747 C CA . ILE A 1 94 ? -13.617 -2.328 21.002 1.00 88.94 94 ILE A CA 1
ATOM 748 C C . ILE A 1 94 ? -13.778 -1.360 19.823 1.00 88.94 94 ILE A C 1
ATOM 750 O O . ILE A 1 94 ? -12.938 -1.331 18.928 1.00 88.94 94 ILE A O 1
ATOM 754 N N . GLU A 1 95 ? -14.846 -0.563 19.799 1.00 87.81 95 GLU A N 1
ATOM 755 C CA . GLU A 1 95 ? -15.092 0.365 18.690 1.00 87.81 95 GLU A CA 1
ATOM 756 C C . GLU A 1 95 ? -14.103 1.545 18.683 1.00 87.81 95 GLU A C 1
ATOM 758 O O . GLU A 1 95 ? -13.677 1.989 17.615 1.00 87.81 95 GLU A O 1
ATOM 763 N N . LYS A 1 96 ? -13.677 2.015 19.865 1.00 88.44 96 LYS A N 1
ATOM 764 C CA . LYS A 1 96 ? -12.596 3.006 19.999 1.00 88.44 96 LYS A CA 1
ATOM 765 C C . LYS A 1 96 ? -11.257 2.452 19.526 1.00 88.44 96 LYS A C 1
ATOM 767 O O . LYS A 1 96 ? -10.595 3.096 18.719 1.00 88.44 96 LYS A O 1
ATOM 772 N N . GLU A 1 97 ? -10.898 1.252 19.974 1.00 91.69 97 GLU A N 1
ATOM 773 C CA . GLU A 1 97 ? -9.651 0.587 19.587 1.00 91.69 97 GLU A CA 1
ATOM 774 C C . GLU A 1 97 ? -9.594 0.341 18.072 1.00 91.69 97 GLU A C 1
ATOM 776 O O . GLU A 1 97 ? -8.576 0.601 17.433 1.00 91.69 97 GLU A O 1
ATOM 781 N N . LYS A 1 98 ? -10.708 -0.084 17.461 1.00 89.69 98 LYS A N 1
ATOM 782 C CA . LYS A 1 98 ? -10.813 -0.215 16.001 1.00 89.69 98 LYS A CA 1
ATOM 783 C C . LYS A 1 98 ? -10.581 1.110 15.283 1.00 89.69 98 LYS A C 1
ATOM 785 O O . LYS A 1 98 ? -9.801 1.144 14.336 1.00 89.69 98 LYS A O 1
ATOM 790 N N . SER A 1 99 ? -11.229 2.185 15.736 1.00 89.75 99 SER A N 1
ATOM 791 C CA . SER A 1 99 ? -11.060 3.522 15.153 1.00 89.75 99 SER A CA 1
ATOM 792 C C . SER A 1 99 ? -9.598 3.979 15.209 1.00 89.75 99 SER A C 1
ATOM 794 O O . SER A 1 99 ? -9.046 4.401 14.194 1.00 89.75 99 SER A O 1
ATOM 796 N N . GLU A 1 100 ? -8.936 3.829 16.359 1.00 91.88 100 GLU A N 1
ATOM 797 C CA . GLU A 1 100 ? -7.515 4.167 16.513 1.00 91.88 100 GLU A CA 1
ATOM 798 C C . GLU A 1 100 ? -6.613 3.306 15.622 1.00 91.88 100 GLU A C 1
ATOM 800 O O . GLU A 1 100 ? -5.731 3.831 14.942 1.00 91.88 100 GLU A O 1
ATOM 805 N N . ASN A 1 101 ? -6.860 1.998 15.549 1.00 93.12 101 ASN A N 1
ATOM 806 C CA . ASN A 1 101 ? -6.078 1.097 14.708 1.00 93.12 101 ASN A CA 1
ATOM 807 C C . ASN A 1 101 ? -6.215 1.443 13.212 1.00 93.12 101 ASN A C 1
ATOM 809 O O . ASN A 1 101 ? -5.217 1.495 12.490 1.00 93.12 101 ASN A O 1
ATOM 813 N N . TYR A 1 102 ? -7.425 1.760 12.741 1.00 92.25 102 TYR A N 1
ATOM 814 C CA . TYR A 1 102 ? -7.626 2.211 11.362 1.00 92.25 102 TYR A CA 1
ATOM 815 C C . TYR A 1 102 ? -6.932 3.548 11.076 1.00 92.25 102 TYR A C 1
ATOM 817 O O . TYR A 1 102 ? -6.328 3.696 10.012 1.00 92.25 102 TYR A O 1
ATOM 825 N N . LYS A 1 103 ? -6.931 4.493 12.027 1.00 91.31 103 LYS A N 1
ATOM 826 C CA . LYS A 1 103 ? -6.179 5.755 11.903 1.00 91.31 103 LYS A CA 1
ATOM 827 C C . LYS A 1 103 ? -4.675 5.514 11.796 1.00 91.31 103 LYS A C 1
ATOM 829 O O . LYS A 1 103 ? -4.043 6.028 10.878 1.00 91.31 103 LYS A O 1
ATOM 834 N N . HIS A 1 104 ? -4.114 4.656 12.647 1.00 93.88 104 HIS A N 1
ATOM 835 C CA . HIS A 1 104 ? -2.698 4.287 12.574 1.00 93.88 104 HIS A CA 1
ATOM 836 C C . HIS A 1 104 ? -2.321 3.640 11.233 1.00 93.88 104 HIS A C 1
ATOM 838 O O . HIS A 1 104 ? -1.269 3.946 10.663 1.00 93.88 104 HIS A O 1
ATOM 844 N N . GLN A 1 105 ? -3.179 2.764 10.702 1.00 91.69 105 GLN A N 1
ATOM 845 C CA . GLN A 1 105 ? -2.969 2.158 9.386 1.00 91.69 105 GLN A CA 1
ATOM 846 C C . GLN A 1 105 ? -3.011 3.206 8.269 1.00 91.69 105 GLN A C 1
ATOM 848 O O . GLN A 1 105 ? -2.128 3.209 7.408 1.00 91.69 105 GLN A O 1
ATOM 853 N N . LYS A 1 106 ? -3.974 4.135 8.317 1.00 92.56 106 LYS A N 1
ATOM 854 C CA . LYS A 1 106 ? -4.063 5.255 7.373 1.00 92.56 106 LYS A CA 1
ATOM 855 C C . LYS A 1 106 ? -2.798 6.116 7.402 1.00 92.56 106 LYS A C 1
ATOM 857 O O . LYS A 1 106 ? -2.231 6.392 6.346 1.00 92.56 106 LYS A O 1
ATOM 862 N N . ASP A 1 107 ? -2.312 6.482 8.584 1.00 93.88 107 ASP A N 1
ATOM 863 C CA . ASP A 1 107 ? -1.110 7.309 8.742 1.00 93.88 107 ASP A CA 1
ATOM 864 C C . ASP A 1 107 ? 0.145 6.624 8.185 1.00 93.88 107 ASP A C 1
ATOM 866 O O . ASP A 1 107 ? 0.982 7.258 7.533 1.00 93.88 107 ASP A O 1
ATOM 870 N N . SER A 1 108 ? 0.265 5.306 8.376 1.00 93.25 108 SER A N 1
ATOM 871 C CA . SER A 1 108 ? 1.352 4.516 7.789 1.00 93.25 108 SER A CA 1
ATOM 872 C C . SER A 1 108 ? 1.325 4.562 6.258 1.00 93.25 108 SER A C 1
ATOM 874 O O . SER A 1 108 ? 2.367 4.740 5.620 1.00 93.25 108 SER A O 1
ATOM 876 N N . ILE A 1 109 ? 0.136 4.445 5.658 1.00 91.19 109 ILE A N 1
ATOM 877 C CA . ILE A 1 109 ? -0.041 4.513 4.204 1.00 91.19 109 ILE A CA 1
ATOM 878 C C . ILE A 1 109 ? 0.251 5.927 3.687 1.00 91.19 109 ILE A C 1
ATOM 880 O O . ILE A 1 109 ? 0.993 6.070 2.717 1.00 91.19 109 ILE A O 1
ATOM 884 N N . LEU A 1 110 ? -0.230 6.973 4.361 1.00 91.62 110 LEU A N 1
ATOM 885 C CA . LEU A 1 110 ? 0.074 8.366 4.014 1.00 91.62 110 LEU A CA 1
ATOM 886 C C . LEU A 1 110 ? 1.580 8.655 4.055 1.00 91.62 110 LEU A C 1
ATOM 888 O O . LEU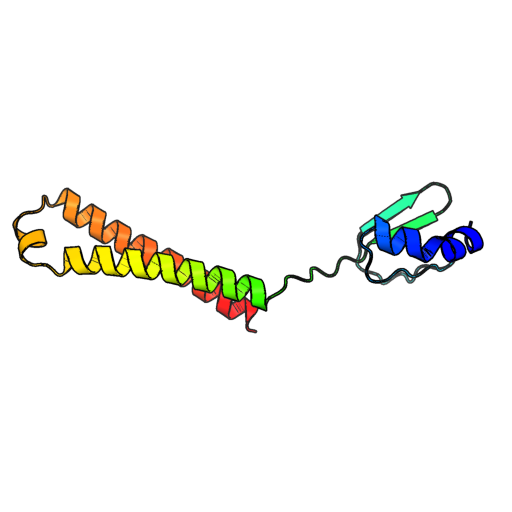 A 1 110 ? 2.114 9.304 3.156 1.00 91.62 110 LEU A O 1
ATOM 892 N N . SER A 1 111 ? 2.288 8.130 5.059 1.00 92.00 111 SER A N 1
ATOM 893 C CA . SER A 1 111 ? 3.747 8.250 5.144 1.00 92.00 111 SER A CA 1
ATOM 894 C C . SER A 1 111 ? 4.449 7.572 3.965 1.00 92.00 111 SER A C 1
ATOM 896 O O . SER A 1 111 ? 5.422 8.113 3.439 1.00 92.00 111 SER A O 1
ATOM 898 N N . LYS A 1 112 ? 3.953 6.410 3.519 1.00 88.06 112 LYS A N 1
ATOM 899 C CA . LYS A 1 112 ? 4.472 5.727 2.326 1.00 88.06 112 LYS A CA 1
ATOM 900 C C . LYS A 1 112 ? 4.211 6.529 1.053 1.00 88.06 112 LYS A C 1
ATOM 902 O O . LYS A 1 112 ? 5.153 6.727 0.300 1.00 88.06 112 LYS A O 1
ATOM 907 N N . ILE A 1 113 ? 2.993 7.040 0.850 1.00 89.56 113 ILE A N 1
ATOM 908 C CA . ILE A 1 113 ? 2.656 7.886 -0.310 1.00 89.56 113 ILE A CA 1
ATOM 909 C C . ILE A 1 113 ? 3.587 9.099 -0.367 1.00 89.56 113 ILE A C 1
ATOM 911 O O . ILE A 1 113 ? 4.199 9.352 -1.396 1.00 89.56 113 ILE A O 1
ATOM 915 N N . LYS A 1 114 ? 3.798 9.781 0.764 1.00 89.50 114 LYS A N 1
ATOM 916 C CA . LYS A 1 114 ? 4.698 10.938 0.831 1.00 89.50 114 LYS A CA 1
ATOM 917 C C . LYS A 1 114 ? 6.146 10.602 0.460 1.00 89.50 114 LYS A C 1
ATOM 919 O O . LYS A 1 114 ? 6.846 11.466 -0.041 1.00 89.50 114 LYS A O 1
ATOM 924 N N . LYS A 1 115 ? 6.616 9.378 0.720 1.00 86.56 115 LYS A N 1
ATOM 925 C CA . LYS A 1 115 ? 7.955 8.926 0.297 1.00 86.56 115 LYS A CA 1
ATOM 926 C C . LYS A 1 115 ? 8.028 8.583 -1.190 1.00 86.56 115 LYS A C 1
ATOM 928 O O . LYS A 1 115 ? 9.124 8.567 -1.724 1.00 86.56 115 LYS A O 1
ATOM 933 N N . LEU A 1 116 ? 6.896 8.250 -1.807 1.00 82.88 116 LEU A N 1
ATOM 934 C CA . LEU A 1 116 ? 6.791 7.917 -3.228 1.00 82.88 116 LEU A CA 1
ATOM 935 C C . LEU A 1 116 ? 6.581 9.164 -4.104 1.00 82.88 116 LEU A C 1
ATOM 937 O O . LEU A 1 116 ? 6.942 9.142 -5.271 1.00 82.88 116 LEU A O 1
ATOM 941 N N . GLU A 1 117 ? 6.010 10.240 -3.553 1.00 73.62 117 GLU A N 1
ATOM 942 C CA . GLU A 1 117 ? 5.826 11.538 -4.229 1.00 73.62 117 GLU A CA 1
ATOM 943 C C . GLU A 1 117 ? 7.080 12.447 -4.199 1.00 73.62 117 GLU A C 1
ATOM 945 O O . GLU A 1 117 ? 7.040 13.548 -4.750 1.00 73.62 117 GLU A O 1
ATOM 950 N N . VAL A 1 118 ? 8.168 12.017 -3.542 1.00 59.12 118 VAL A N 1
ATOM 951 C CA . VAL A 1 118 ? 9.452 12.743 -3.405 1.00 59.12 118 VAL A CA 1
ATOM 952 C C . VAL A 1 118 ? 10.493 12.147 -4.338 1.00 59.12 118 VAL A C 1
ATOM 954 O O . VAL A 1 118 ? 11.191 12.948 -4.998 1.00 59.12 118 VAL A O 1
#

Foldseek 3Di:
DQVVCVVCVVVCCVVVVDPDDDDDPDDDPPDPADWDDDPVDIDGDDDDPPPVLVVVLVVLVVVLVVLVVLLCVLVVLLVDVVNVVPPDPVVNVVSVVSNVVSVVVSVVSVVVNVVSVD

Organism: NCBI:txid1076179

Sequence (118 aa):
MRDELNKNKQYLIRFGFIDNIEISSTISKNINGYFASILEAEIIIIHDIKINVEEEIVRLKKDIDKLDSEIARCEGMLANPNFLAKAPEAKIAIEKEKSENYKHQKDSILSKIKKLEV

InterPro domains:
  IPR010978 Class I and II aminoacyl-tRNA synthetase, tRNA-binding arm [SSF46589] (52-116)
  IPR019499 Valyl-tRNA synthetase, tRNA-binding arm [PF10458] (52-116)
  IPR037118 Valyl-tRNA synthetase, tRNA-binding arm superfamily [G3DSA:1.10.287.380] (48-116)

Secondary structure (DSSP, 8-state):
-HHHHHHTHHHHHHHHT-S-----SS--TT--SEEEEETTEEEEE-------HHHHHHHHHHHHHHHHHHHHHHHHHHH-HHHHHHS-HHHHHHHHHHHHHHHHHHHHHHHHHHHH--

Radius of gyration: 26.76 Å; chains: 1; bounding box: 61×35×64 Å

pLDDT: mean 83.5, std 8.76, range [57.5, 94.38]